Protein AF-A0A7S2F030-F1 (afdb_monomer_lite)

pLDDT: mean 85.19, std 13.76, range [30.67, 96.44]

Organism: NCBI:txid327968

Secondary structure (DSSP, 8-state):
------EEEE-TTS-EEEE---EEE--S--EEEEE-SSS-EEEEESHHHHHHHHHHHTSPTTSEEEEHHHHHHHHTSGGGTT--EEE---EEETTTEEE-EEEE-HHHHHHT-

Foldseek 3Di:
DLQDDFDWDQDPVRDTDTDWAEFFAFDDDWDWDWDDDPDTDIDIDDPRVVRRVVQRVPTDTQKYKYFVVVVVVLVVDPNVPQWDWAWPVFDQDVPPGTGTMTITHSVSSVVRD

InterPro domains:
  IPR001054 Adenylyl cyclase class-3/4/guanylyl cyclase [PF00211] (12-104)
  IPR001054 Adenylyl cyclase class-3/4/guanylyl cyclase [PS50125] (19-56)
  IPR001054 Adenylyl cyclase class-3/4/guanylyl cyclase [cd07302] (1-104)
  IPR018297 Adenylyl cyclase class-4/guanylyl cyclase, conserved site [PS00452] (33-56)
  IPR029787 Nucleotide cyclase [G3DSA:3.30.70.1230] (2-107)
  IPR029787 Nucleotide cyclase [SSF55073] (15-106)
  IPR050401 Cyclic nucleotide synthase [PTHR11920] (18-106)

Sequence (113 aa):
IRAAVGVQAVAKDGSTINIQIRAGMSLGQIMSGIVGKKMPRYCMFGDTVNTGSRMESTGTPGMIHATDAIRRACLDSQTGKGFVFQDTGGMQIKGKGLMSTFLVDPQQVLASA

Structure (mmCIF, N/CA/C/O backbone):
data_AF-A0A7S2F030-F1
#
_entry.id   AF-A0A7S2F030-F1
#
loop_
_atom_site.group_PDB
_atom_site.id
_atom_site.type_symbol
_atom_site.label_atom_id
_atom_site.label_alt_id
_atom_site.label_comp_id
_atom_site.label_asym_id
_atom_site.label_entity_id
_atom_site.label_seq_id
_atom_site.pdbx_PDB_ins_code
_atom_site.Cartn_x
_atom_site.Cartn_y
_atom_site.Cartn_z
_atom_site.occupancy
_atom_site.B_iso_or_equiv
_atom_site.auth_seq_id
_atom_site.auth_comp_id
_atom_site.auth_asym_id
_atom_site.auth_atom_id
_atom_site.pdbx_PDB_model_num
ATOM 1 N N . ILE A 1 1 ? -5.660 -4.532 10.846 1.00 33.91 1 ILE A N 1
ATOM 2 C CA . ILE A 1 1 ? -6.379 -3.338 10.338 1.00 33.91 1 ILE A CA 1
ATOM 3 C C . ILE A 1 1 ? -7.730 -3.838 9.841 1.00 33.91 1 ILE A C 1
ATOM 5 O O . ILE A 1 1 ? -7.751 -4.559 8.855 1.00 33.91 1 ILE A O 1
ATOM 9 N N . ARG A 1 2 ? -8.826 -3.594 10.575 1.00 30.67 2 ARG A N 1
ATOM 10 C CA . ARG A 1 2 ? -10.181 -3.914 10.095 1.00 30.67 2 ARG A CA 1
ATOM 11 C C . ARG A 1 2 ? -10.471 -2.945 8.951 1.00 30.67 2 ARG A C 1
ATOM 13 O O . ARG A 1 2 ? -10.551 -1.746 9.197 1.00 30.67 2 ARG A O 1
ATOM 20 N N . ALA A 1 3 ? -10.499 -3.435 7.715 1.00 40.81 3 ALA A N 1
ATOM 21 C CA . ALA A 1 3 ? -10.851 -2.606 6.572 1.00 40.81 3 ALA A CA 1
ATOM 22 C C . ALA A 1 3 ? -12.268 -2.068 6.789 1.00 40.81 3 ALA A C 1
ATOM 24 O O . ALA A 1 3 ? -13.178 -2.806 7.163 1.00 40.81 3 ALA A O 1
ATOM 25 N N . ALA A 1 4 ? -12.383 -0.750 6.696 1.00 43.12 4 ALA A N 1
ATOM 26 C CA . ALA A 1 4 ? -13.523 0.010 7.157 1.00 43.12 4 ALA A CA 1
ATOM 27 C C . ALA A 1 4 ? -14.782 -0.365 6.366 1.00 43.12 4 ALA A C 1
ATOM 29 O O . ALA A 1 4 ? -14.960 0.027 5.215 1.00 43.12 4 ALA A O 1
ATOM 30 N N . VAL A 1 5 ? -15.647 -1.140 7.011 1.00 51.00 5 VAL A N 1
ATOM 31 C CA . VAL A 1 5 ? -17.025 -1.362 6.583 1.00 51.00 5 VAL A CA 1
ATOM 32 C C . VAL A 1 5 ? -17.773 -0.048 6.758 1.00 51.00 5 VAL A C 1
ATOM 34 O O . VAL A 1 5 ? -17.731 0.511 7.850 1.00 51.00 5 VAL A O 1
ATOM 37 N N . GLY A 1 6 ? -18.398 0.430 5.675 1.00 57.25 6 GLY A N 1
ATOM 38 C CA . GLY A 1 6 ? -19.359 1.541 5.622 1.00 57.25 6 GLY A CA 1
ATOM 39 C C . GLY A 1 6 ? -19.264 2.529 6.780 1.00 57.25 6 GLY A C 1
ATOM 40 O O . GLY A 1 6 ? -20.004 2.416 7.755 1.00 57.25 6 GLY A O 1
ATOM 41 N N . VAL A 1 7 ? -18.353 3.497 6.682 1.00 66.81 7 VAL A N 1
ATOM 42 C CA . VAL A 1 7 ? -18.250 4.536 7.707 1.00 66.81 7 VAL A CA 1
ATOM 43 C C . VAL A 1 7 ? -19.424 5.481 7.505 1.00 66.81 7 VAL A C 1
ATOM 45 O O . VAL A 1 7 ? -19.543 6.107 6.459 1.00 66.81 7 VAL A O 1
ATOM 48 N N . GLN A 1 8 ? -20.309 5.587 8.488 1.00 72.50 8 GLN A N 1
ATOM 49 C CA . GLN A 1 8 ? -21.373 6.582 8.455 1.00 72.50 8 GLN A CA 1
ATOM 50 C C . GLN A 1 8 ? -20.871 7.859 9.120 1.00 72.50 8 GLN A C 1
ATOM 52 O O . GLN A 1 8 ? -20.471 7.845 10.284 1.00 72.50 8 GLN A O 1
ATOM 57 N N . ALA A 1 9 ? -20.870 8.964 8.379 1.00 74.75 9 ALA A N 1
ATOM 58 C CA . ALA A 1 9 ? -20.689 10.285 8.963 1.00 74.75 9 ALA A CA 1
ATOM 59 C C . ALA A 1 9 ? -22.050 10.933 9.179 1.00 74.75 9 ALA A C 1
ATOM 61 O O . ALA A 1 9 ? -22.912 10.895 8.305 1.00 74.75 9 ALA A O 1
ATOM 62 N N . VAL A 1 10 ? -22.225 11.557 10.338 1.00 80.25 10 VAL A N 1
ATOM 63 C CA . VAL A 1 10 ? -23.387 12.400 10.610 1.00 80.25 10 VAL A CA 1
ATOM 64 C C . VAL A 1 10 ? -23.002 13.828 10.249 1.00 80.25 10 VAL A C 1
ATOM 66 O O . VAL A 1 10 ? -22.072 14.395 10.829 1.00 80.25 10 VAL A O 1
ATOM 69 N N . ALA A 1 11 ? -23.669 14.392 9.249 1.00 79.38 11 ALA A N 1
ATOM 70 C CA . ALA A 1 11 ? -23.496 15.784 8.878 1.00 79.38 11 ALA A CA 1
ATOM 71 C C . ALA A 1 11 ? -24.131 16.705 9.932 1.00 79.38 11 ALA A C 1
ATOM 73 O O . ALA A 1 11 ? -24.957 16.295 10.747 1.00 79.38 11 ALA A O 1
ATOM 74 N N . LYS A 1 12 ? -23.724 17.980 9.937 1.00 78.75 12 LYS A N 1
ATOM 75 C CA . LYS A 1 12 ? -24.183 18.969 10.932 1.00 78.75 12 LYS A CA 1
ATOM 76 C C . LYS A 1 12 ? -25.698 19.214 10.906 1.00 78.75 12 LYS A C 1
ATOM 78 O O . LYS A 1 12 ? -26.233 19.731 11.878 1.00 78.75 12 LYS A O 1
ATOM 83 N N . ASP A 1 13 ? -26.361 18.857 9.813 1.00 86.62 13 ASP A N 1
ATOM 84 C CA . ASP A 1 13 ? -27.811 18.928 9.618 1.00 86.62 13 ASP A CA 1
ATOM 85 C C . ASP A 1 13 ? -28.558 17.671 10.113 1.00 86.62 13 ASP A C 1
ATOM 87 O O . ASP A 1 13 ? -29.777 17.595 9.992 1.00 86.62 13 ASP A O 1
ATOM 91 N N . GLY A 1 14 ? -27.846 16.691 10.680 1.00 82.88 14 GLY A N 1
ATOM 92 C CA . GLY A 1 14 ? -28.408 15.427 11.158 1.00 82.88 14 GLY A CA 1
ATOM 93 C C . GLY A 1 14 ? -28.550 14.352 10.078 1.00 82.88 14 GLY A C 1
ATOM 94 O O . GLY A 1 14 ? -28.982 13.244 10.391 1.00 82.88 14 GLY A O 1
ATOM 95 N N . SER A 1 15 ? -28.168 14.632 8.826 1.00 86.19 15 SER A N 1
ATOM 96 C CA . SER A 1 15 ? -28.204 13.635 7.753 1.00 86.19 15 SER A CA 1
ATOM 97 C C . SER A 1 15 ? -27.060 12.622 7.881 1.00 86.19 15 SER A C 1
ATOM 99 O O . SER A 1 15 ? -25.935 12.951 8.266 1.00 86.19 15 SER A O 1
ATOM 101 N N . THR A 1 16 ? -27.348 11.353 7.582 1.00 85.25 16 THR A N 1
ATOM 102 C CA . THR A 1 16 ? -26.348 10.277 7.591 1.00 85.25 16 THR A CA 1
ATOM 103 C C . THR A 1 16 ? -25.768 10.089 6.194 1.00 85.25 16 THR A C 1
ATOM 105 O O . THR A 1 16 ? -26.492 9.807 5.241 1.00 85.25 16 THR A O 1
ATOM 108 N N . ILE A 1 17 ? -24.449 10.216 6.074 1.00 85.88 17 ILE A N 1
ATOM 109 C CA . ILE A 1 17 ? -23.701 10.054 4.829 1.00 85.88 17 ILE A CA 1
ATOM 110 C C . ILE A 1 17 ? -22.931 8.739 4.887 1.00 85.88 17 ILE A C 1
ATOM 112 O O . ILE A 1 17 ? -22.117 8.522 5.785 1.00 85.88 17 ILE A O 1
ATOM 116 N N . ASN A 1 18 ? -23.149 7.885 3.889 1.00 82.12 18 ASN A N 1
ATOM 117 C CA . ASN A 1 18 ? -22.353 6.679 3.701 1.00 82.12 18 ASN A CA 1
ATOM 118 C C . ASN A 1 18 ? -21.002 7.039 3.075 1.00 82.12 18 ASN A C 1
ATOM 120 O O . ASN A 1 18 ? -20.931 7.471 1.926 1.00 82.12 18 ASN A O 1
ATOM 124 N N . ILE A 1 19 ? -19.925 6.832 3.826 1.00 84.00 19 ILE A N 1
ATOM 125 C CA . ILE A 1 19 ? -18.551 6.993 3.363 1.00 84.00 19 ILE A CA 1
ATOM 126 C C . ILE A 1 19 ? -18.014 5.626 2.960 1.00 84.00 19 ILE A C 1
ATOM 128 O O . ILE A 1 19 ? -17.986 4.673 3.745 1.00 84.00 19 ILE A O 1
ATOM 132 N N . GLN A 1 20 ? -17.529 5.559 1.726 1.00 84.62 20 GLN A N 1
ATOM 133 C CA . GLN A 1 20 ? -16.788 4.416 1.219 1.00 84.62 20 GLN A CA 1
ATOM 134 C C . GLN A 1 20 ? -15.298 4.737 1.195 1.00 84.62 20 GLN A C 1
ATOM 136 O O . GLN A 1 20 ? -14.880 5.803 0.742 1.00 84.62 20 GLN A O 1
ATOM 141 N N . ILE A 1 21 ? -14.496 3.792 1.674 1.00 87.00 21 ILE A N 1
ATOM 142 C CA . ILE A 1 21 ? -13.037 3.871 1.648 1.00 87.00 21 ILE A CA 1
ATOM 143 C C . ILE A 1 21 ? -12.540 2.854 0.627 1.00 87.00 21 ILE A C 1
ATOM 145 O O . ILE A 1 21 ? -13.037 1.733 0.567 1.00 87.00 21 ILE A O 1
ATOM 149 N N . ARG A 1 22 ? -11.560 3.251 -0.180 1.00 90.12 22 ARG A N 1
ATOM 150 C CA . ARG A 1 22 ? -10.774 2.345 -1.023 1.00 90.12 22 ARG A CA 1
ATOM 151 C C . ARG A 1 22 ? -9.381 2.211 -0.423 1.00 90.12 22 ARG A C 1
ATOM 153 O O . ARG A 1 22 ? -8.875 3.165 0.169 1.00 90.12 22 ARG A O 1
ATOM 160 N N . ALA A 1 23 ? -8.772 1.044 -0.565 1.00 92.69 23 ALA A N 1
ATOM 161 C CA . ALA A 1 23 ? -7.428 0.794 -0.061 1.00 92.69 23 ALA A CA 1
ATOM 162 C C . ALA A 1 23 ? -6.594 0.033 -1.091 1.00 92.69 23 ALA A C 1
ATOM 164 O O . ALA A 1 23 ? -7.096 -0.860 -1.767 1.00 92.69 23 ALA A O 1
ATOM 165 N N . GLY A 1 24 ? -5.309 0.372 -1.180 1.00 94.62 24 GLY A N 1
ATOM 166 C CA . GLY A 1 24 ? -4.329 -0.308 -2.021 1.00 94.62 24 GLY A CA 1
ATOM 167 C C . GLY A 1 24 ? -3.229 -0.938 -1.182 1.00 94.62 24 GLY A C 1
ATOM 168 O O . GLY A 1 24 ? -2.728 -0.315 -0.246 1.00 94.62 24 GLY A O 1
ATOM 169 N N . MET A 1 25 ? -2.836 -2.165 -1.512 1.00 94.50 25 MET A N 1
ATOM 170 C CA . MET A 1 25 ? -1.818 -2.915 -0.784 1.00 94.50 25 MET A CA 1
ATOM 171 C C . MET A 1 25 ? -0.759 -3.483 -1.724 1.00 94.50 25 MET A C 1
ATOM 173 O O . MET A 1 25 ? -1.053 -4.092 -2.751 1.00 94.50 25 MET A O 1
ATOM 177 N N . SER A 1 26 ? 0.499 -3.339 -1.321 1.00 94.56 26 SER A N 1
ATOM 178 C CA . SER A 1 26 ? 1.658 -3.902 -2.011 1.00 94.56 26 SER A CA 1
ATOM 179 C C . SER A 1 26 ? 2.715 -4.319 -0.998 1.00 94.56 26 SER A C 1
ATOM 181 O O . SER A 1 26 ? 2.920 -3.616 -0.009 1.00 94.56 26 SER A O 1
ATOM 183 N N . LEU A 1 27 ? 3.422 -5.412 -1.274 1.00 94.56 27 LEU A N 1
ATOM 184 C CA . LEU A 1 27 ? 4.509 -5.918 -0.439 1.00 94.56 27 LEU A CA 1
ATOM 185 C C . LEU A 1 27 ? 5.831 -5.880 -1.206 1.00 94.56 27 LEU A C 1
ATOM 187 O O . LEU A 1 27 ? 5.874 -6.260 -2.375 1.00 94.56 27 LEU A O 1
ATOM 191 N N . GLY A 1 28 ? 6.897 -5.444 -0.538 1.00 93.56 28 GLY A N 1
ATOM 192 C CA . GLY A 1 28 ? 8.233 -5.360 -1.115 1.00 93.56 28 GLY A CA 1
ATOM 193 C C . GLY A 1 28 ? 9.183 -4.524 -0.262 1.00 93.56 28 GLY A C 1
ATOM 194 O O . GLY A 1 28 ? 8.812 -4.013 0.795 1.00 93.56 28 GLY A O 1
ATOM 195 N N . GLN A 1 29 ? 10.421 -4.388 -0.731 1.00 94.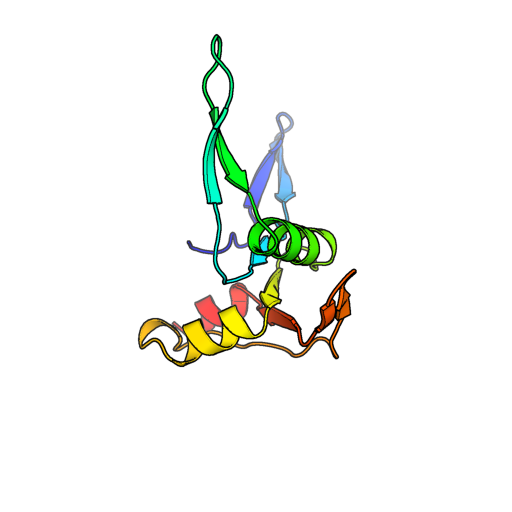62 29 GLN A N 1
ATOM 196 C CA . GLN A 1 29 ? 11.449 -3.593 -0.060 1.00 94.62 29 GLN A CA 1
ATOM 197 C C . GLN A 1 29 ? 11.141 -2.094 -0.174 1.00 94.62 29 GLN A C 1
ATOM 199 O O . GLN A 1 29 ? 10.584 -1.632 -1.178 1.00 94.62 29 GLN A O 1
ATOM 204 N N . ILE A 1 30 ? 11.509 -1.336 0.858 1.00 96.44 30 ILE A N 1
ATOM 205 C CA . ILE A 1 30 ? 11.374 0.121 0.912 1.00 96.44 30 ILE A CA 1
ATOM 206 C C . ILE A 1 30 ? 12.609 0.744 1.557 1.00 96.44 30 ILE A C 1
ATOM 208 O O . ILE A 1 30 ? 13.288 0.113 2.365 1.00 96.44 30 ILE A O 1
ATOM 212 N N . MET A 1 31 ? 12.850 2.008 1.232 1.00 95.25 31 MET A N 1
ATOM 213 C CA . MET A 1 31 ? 13.766 2.879 1.959 1.00 95.25 31 MET A CA 1
ATOM 214 C C . MET A 1 31 ? 12.950 3.798 2.860 1.00 95.25 31 MET A C 1
ATOM 216 O O . MET A 1 31 ? 11.889 4.271 2.461 1.00 95.25 31 MET A O 1
ATOM 220 N N . SER A 1 32 ? 13.430 4.076 4.067 1.00 95.12 32 SER A N 1
ATOM 221 C CA . SER A 1 32 ? 12.725 4.945 5.008 1.00 95.12 32 SER A CA 1
ATOM 222 C C . SER A 1 32 ? 13.682 5.908 5.699 1.00 95.12 32 SER A C 1
ATOM 224 O O . SER A 1 32 ? 14.845 5.569 5.916 1.00 95.12 32 SER A O 1
ATOM 226 N N . GLY A 1 33 ? 13.213 7.108 6.038 1.00 95.56 33 GLY A N 1
ATOM 227 C CA . GLY A 1 33 ? 14.047 8.129 6.670 1.00 95.56 33 GLY A CA 1
ATOM 228 C C . GLY A 1 33 ? 13.290 9.386 7.085 1.00 95.56 33 GLY A C 1
ATOM 229 O O . GLY A 1 33 ? 12.096 9.531 6.834 1.00 95.56 33 GLY A O 1
ATOM 230 N N . ILE A 1 34 ? 14.000 10.308 7.736 1.00 96.44 34 ILE A N 1
ATOM 231 C CA . ILE A 1 34 ? 13.463 11.610 8.145 1.00 96.44 34 ILE A CA 1
ATOM 232 C C . ILE A 1 34 ? 13.763 12.647 7.062 1.00 96.44 34 ILE A C 1
ATOM 234 O O . ILE A 1 34 ? 14.908 12.809 6.645 1.00 96.44 34 ILE A O 1
ATOM 238 N N . VAL A 1 35 ? 12.737 13.382 6.641 1.00 93.50 35 VAL A N 1
ATOM 239 C CA . VAL A 1 35 ? 12.827 14.427 5.620 1.00 93.50 35 VAL A CA 1
ATOM 240 C C . VAL A 1 35 ? 12.527 15.791 6.231 1.00 93.50 35 VAL A C 1
ATOM 242 O O . VAL A 1 35 ? 11.485 15.989 6.856 1.00 93.50 35 VAL A O 1
ATOM 245 N N . GLY A 1 36 ? 13.416 16.754 5.979 1.00 92.12 36 GLY A N 1
ATOM 246 C CA . GLY A 1 36 ? 13.275 18.147 6.402 1.00 92.12 36 GLY A CA 1
ATOM 247 C C . GLY A 1 36 ? 13.951 18.456 7.742 1.00 92.12 36 GLY A C 1
ATOM 248 O O . GLY A 1 36 ? 13.919 17.661 8.673 1.00 92.12 36 GLY A O 1
ATOM 249 N N . LYS A 1 37 ? 14.564 19.645 7.839 1.00 90.50 37 LYS A N 1
ATOM 250 C CA . LYS A 1 37 ? 15.295 20.095 9.040 1.00 90.50 37 LYS A CA 1
ATOM 251 C C . LYS A 1 37 ? 14.408 20.826 10.056 1.00 90.50 37 LYS A C 1
ATOM 253 O O . LYS A 1 37 ? 14.573 20.643 11.252 1.00 90.50 37 LYS A O 1
ATOM 258 N N . LYS A 1 38 ? 13.479 21.668 9.584 1.00 92.38 38 LYS A N 1
ATOM 259 C CA . LYS A 1 38 ? 12.600 22.492 10.442 1.00 92.38 38 LYS A CA 1
ATOM 260 C C . LYS A 1 38 ? 11.318 21.765 10.862 1.00 92.38 38 LYS A C 1
ATOM 262 O O . LYS A 1 38 ? 10.827 21.983 11.959 1.00 92.38 38 LYS A O 1
ATOM 267 N N . MET A 1 39 ? 10.784 20.914 9.988 1.00 91.31 39 MET A N 1
ATOM 268 C CA . MET A 1 39 ? 9.626 20.058 10.259 1.00 91.31 39 MET A CA 1
ATOM 269 C C . MET A 1 39 ? 9.948 18.638 9.783 1.00 91.31 39 MET A C 1
ATOM 271 O O . MET A 1 39 ? 9.618 18.299 8.642 1.00 91.31 39 MET A O 1
ATOM 275 N N . PRO A 1 40 ? 10.666 17.849 10.601 1.00 92.06 40 PRO A N 1
ATOM 276 C CA . PRO A 1 40 ? 11.050 16.494 10.237 1.00 92.06 40 PRO A CA 1
ATOM 277 C C . PRO A 1 40 ? 9.807 15.616 10.073 1.00 92.06 40 PRO A C 1
ATOM 279 O O . PRO A 1 40 ? 8.971 15.528 10.970 1.00 92.06 40 PRO A O 1
ATOM 282 N N . ARG A 1 41 ? 9.686 14.957 8.920 1.00 96.06 41 ARG A N 1
ATOM 283 C CA . ARG A 1 41 ? 8.644 13.962 8.640 1.00 96.06 41 ARG A CA 1
ATOM 284 C C . ARG A 1 41 ? 9.288 12.619 8.352 1.00 96.06 41 ARG A C 1
ATOM 286 O O . ARG A 1 41 ? 10.219 12.550 7.556 1.00 96.06 41 ARG A O 1
ATOM 293 N N . TYR A 1 42 ? 8.791 11.563 8.985 1.00 96.25 42 TYR A N 1
ATOM 294 C CA . TYR A 1 42 ? 9.191 10.205 8.639 1.00 96.25 42 TYR A CA 1
ATOM 295 C C . TYR A 1 42 ? 8.513 9.809 7.327 1.00 96.25 42 TYR A C 1
ATOM 297 O O . TYR A 1 42 ? 7.287 9.865 7.215 1.00 96.25 42 TYR A O 1
ATOM 305 N N . CYS A 1 43 ? 9.306 9.458 6.322 1.00 93.88 43 CYS A N 1
ATOM 306 C CA . CYS A 1 43 ? 8.833 9.165 4.979 1.00 93.88 43 CYS A CA 1
ATOM 307 C C . CYS A 1 43 ? 9.368 7.818 4.504 1.00 93.88 43 CYS A C 1
ATOM 309 O O . CYS A 1 43 ? 10.535 7.491 4.715 1.00 93.88 43 CYS A O 1
ATOM 311 N N . MET A 1 44 ? 8.507 7.079 3.808 1.00 94.38 44 MET A N 1
ATOM 312 C CA . MET A 1 44 ? 8.844 5.839 3.120 1.00 94.38 44 MET A CA 1
ATOM 313 C C . MET A 1 44 ? 8.917 6.105 1.617 1.00 94.38 44 MET A C 1
ATOM 315 O O . MET A 1 44 ? 8.045 6.765 1.053 1.00 94.38 44 MET A O 1
ATOM 319 N N . PHE A 1 45 ? 9.945 5.570 0.972 1.00 92.69 45 PHE A N 1
ATOM 320 C CA . PHE A 1 45 ? 10.222 5.719 -0.449 1.00 92.69 45 PHE A CA 1
ATOM 321 C C . PHE A 1 45 ? 10.503 4.362 -1.085 1.00 92.69 45 PHE A C 1
ATOM 323 O O . PHE A 1 45 ? 11.009 3.438 -0.446 1.00 92.69 45 PHE A O 1
ATOM 330 N N . GLY A 1 46 ? 10.206 4.255 -2.374 1.00 93.38 46 GLY A N 1
ATOM 331 C CA . GLY A 1 46 ? 10.520 3.075 -3.163 1.00 93.38 46 GLY A CA 1
ATOM 332 C C . GLY A 1 46 ? 9.420 2.705 -4.141 1.00 93.38 46 GLY A C 1
ATOM 333 O O . GLY A 1 46 ? 8.324 3.261 -4.161 1.00 93.38 46 GLY A O 1
ATOM 334 N N . ASP A 1 47 ? 9.728 1.719 -4.963 1.00 93.12 47 ASP A N 1
ATOM 335 C CA . ASP A 1 47 ? 8.799 1.202 -5.955 1.00 93.12 47 ASP A CA 1
ATOM 336 C C . ASP A 1 47 ? 7.575 0.510 -5.314 1.00 93.12 47 ASP A C 1
ATOM 338 O O . ASP A 1 47 ? 6.458 0.620 -5.826 1.00 93.12 47 ASP A O 1
ATOM 342 N N . THR A 1 48 ? 7.741 -0.103 -4.137 1.00 94.31 48 THR A N 1
ATOM 343 C CA . THR A 1 48 ? 6.636 -0.695 -3.368 1.00 94.31 48 THR A CA 1
ATOM 344 C C . THR A 1 48 ? 5.581 0.353 -3.005 1.00 94.31 48 THR A C 1
ATOM 346 O O . THR A 1 48 ? 4.417 0.159 -3.333 1.00 94.31 48 THR A O 1
ATOM 349 N N . VAL A 1 49 ? 5.955 1.503 -2.425 1.00 94.12 49 VAL A N 1
ATOM 350 C CA . VAL A 1 49 ? 4.977 2.560 -2.077 1.00 94.12 49 VAL A CA 1
ATOM 351 C C . VAL A 1 49 ? 4.293 3.150 -3.311 1.00 94.12 49 VAL A C 1
ATOM 353 O O . VAL A 1 49 ? 3.087 3.387 -3.283 1.00 94.12 49 VAL A O 1
ATOM 356 N N . ASN A 1 50 ? 5.018 3.301 -4.423 1.00 92.69 50 ASN A N 1
ATOM 357 C CA . ASN A 1 50 ? 4.418 3.724 -5.689 1.00 92.69 50 ASN A CA 1
ATOM 358 C C . ASN A 1 50 ? 3.411 2.690 -6.206 1.00 92.69 50 ASN A C 1
ATOM 360 O O . ASN A 1 50 ? 2.329 3.058 -6.651 1.00 92.69 50 ASN A O 1
ATOM 364 N N . THR A 1 51 ? 3.737 1.400 -6.117 1.00 93.62 51 THR A N 1
ATOM 365 C CA . THR A 1 51 ? 2.840 0.310 -6.519 1.00 93.62 51 THR A CA 1
ATOM 366 C C . THR A 1 51 ? 1.590 0.282 -5.643 1.00 93.62 51 THR A C 1
ATOM 368 O O . THR A 1 51 ? 0.489 0.226 -6.177 1.00 93.62 51 THR A O 1
ATOM 371 N N . GLY A 1 52 ? 1.732 0.394 -4.320 1.00 94.31 52 GLY A N 1
ATOM 372 C CA . GLY A 1 52 ? 0.601 0.465 -3.392 1.00 94.31 52 GLY A CA 1
ATOM 373 C C . GLY A 1 52 ? -0.304 1.668 -3.658 1.00 94.31 52 GLY A C 1
ATOM 374 O O . GLY A 1 52 ? -1.522 1.519 -3.695 1.00 94.31 52 GLY A O 1
ATOM 375 N N . SER A 1 53 ? 0.283 2.835 -3.947 1.00 93.69 53 SER A N 1
ATOM 376 C CA . SER A 1 53 ? -0.473 4.017 -4.377 1.00 93.69 53 SER A CA 1
ATOM 377 C C . SER A 1 53 ? -1.224 3.773 -5.687 1.00 93.69 53 SER A C 1
ATOM 379 O O . SER A 1 53 ? -2.368 4.201 -5.815 1.00 93.69 53 SER A O 1
ATOM 381 N N . ARG A 1 54 ? -0.636 3.039 -6.645 1.00 92.88 54 ARG A N 1
ATOM 382 C CA . ARG A 1 54 ? -1.357 2.643 -7.863 1.00 92.88 54 ARG A CA 1
ATOM 383 C C . ARG A 1 54 ? -2.551 1.763 -7.533 1.00 92.88 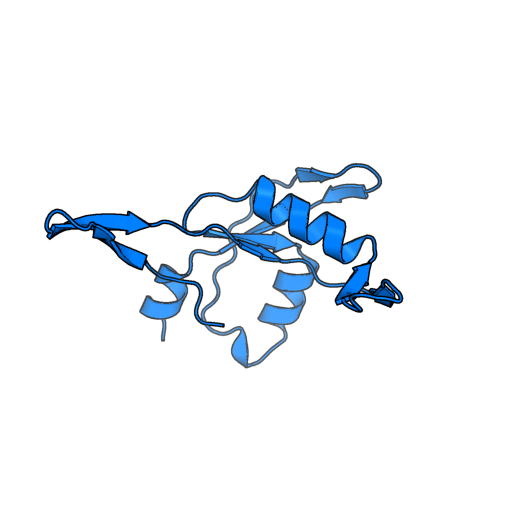54 ARG A C 1
ATOM 385 O O . ARG A 1 54 ? -3.640 2.126 -7.955 1.00 92.88 54 ARG A O 1
ATOM 392 N N . MET A 1 55 ? -2.362 0.716 -6.728 1.00 94.62 55 MET A N 1
ATOM 393 C CA . MET A 1 55 ? -3.450 -0.175 -6.308 1.00 94.62 55 MET A CA 1
ATOM 394 C C . MET A 1 55 ? -4.588 0.599 -5.622 1.00 94.62 55 MET A C 1
ATOM 396 O O . MET A 1 55 ? -5.752 0.317 -5.868 1.00 94.62 55 MET A O 1
ATOM 400 N N . GLU A 1 56 ? -4.282 1.614 -4.808 1.00 94.81 56 GLU A N 1
ATOM 401 C CA . GLU A 1 56 ? -5.313 2.453 -4.177 1.00 94.81 56 GLU A CA 1
ATOM 402 C C . GLU A 1 56 ? -6.044 3.319 -5.208 1.00 94.81 56 GLU A C 1
ATOM 404 O O . GLU A 1 56 ? -7.272 3.364 -5.209 1.00 94.81 56 GLU A O 1
ATOM 409 N N . SER A 1 57 ? -5.302 3.966 -6.111 1.00 92.50 57 SER A N 1
ATOM 410 C CA . SER A 1 57 ? -5.870 4.869 -7.120 1.00 92.50 57 SER A CA 1
ATOM 411 C C . SER A 1 57 ? -6.746 4.165 -8.160 1.00 92.50 57 SER A C 1
ATOM 413 O O . SER A 1 57 ? -7.662 4.777 -8.704 1.00 92.50 57 SER A O 1
ATOM 415 N N . THR A 1 58 ? -6.469 2.891 -8.438 1.00 91.81 58 THR A N 1
ATOM 416 C CA . THR A 1 58 ? -7.214 2.053 -9.389 1.00 91.81 58 THR A CA 1
ATOM 417 C C . THR A 1 58 ? -8.225 1.132 -8.711 1.00 91.81 58 THR A C 1
ATOM 419 O O . THR A 1 58 ? -8.894 0.362 -9.395 1.00 91.81 58 THR A O 1
ATOM 422 N N . GLY A 1 59 ? -8.299 1.164 -7.381 1.00 89.00 59 GLY A N 1
ATOM 423 C CA . GLY A 1 59 ? -9.159 0.290 -6.599 1.00 89.00 59 GLY A CA 1
ATOM 424 C C . GLY A 1 59 ? -10.618 0.740 -6.602 1.00 89.00 59 GLY A C 1
ATOM 425 O O . GLY A 1 59 ? -10.936 1.928 -6.699 1.00 89.00 59 GLY A O 1
ATOM 426 N N . THR A 1 60 ? -11.519 -0.223 -6.439 1.00 90.81 60 THR A N 1
ATOM 427 C CA . THR A 1 60 ? -12.959 0.031 -6.332 1.00 90.81 60 THR A CA 1
ATOM 428 C C . THR A 1 60 ? -13.320 0.535 -4.923 1.00 90.81 60 THR A C 1
ATOM 430 O O . THR A 1 60 ? -12.801 0.006 -3.935 1.00 90.81 60 THR A O 1
ATOM 433 N N . PRO A 1 61 ? -14.211 1.539 -4.782 1.00 90.25 61 PRO A N 1
ATOM 434 C CA . PRO A 1 61 ? -14.718 1.975 -3.480 1.00 90.25 61 PRO A CA 1
ATOM 435 C C . PRO A 1 61 ? -15.276 0.815 -2.648 1.00 90.25 61 PRO A C 1
ATOM 437 O O . PRO A 1 61 ? -16.040 -0.005 -3.148 1.00 90.25 61 PRO A O 1
ATOM 440 N N . GLY A 1 62 ? -14.899 0.746 -1.370 1.00 88.81 62 GLY A N 1
ATOM 441 C CA . GLY A 1 62 ? -15.305 -0.328 -0.459 1.00 88.81 62 GLY A CA 1
ATOM 442 C C . GLY A 1 62 ? -14.466 -1.604 -0.561 1.00 88.81 62 GLY A C 1
ATOM 443 O O . GLY A 1 62 ? -14.639 -2.493 0.267 1.00 88.81 62 GLY A O 1
ATOM 444 N N . MET A 1 63 ? -13.541 -1.692 -1.521 1.00 90.75 63 MET A N 1
ATOM 445 C CA . MET A 1 63 ? -12.680 -2.856 -1.720 1.00 90.75 63 MET A CA 1
ATOM 446 C C . MET A 1 63 ? -11.212 -2.547 -1.427 1.00 90.75 63 MET A C 1
ATOM 448 O O . MET A 1 63 ? -10.761 -1.395 -1.433 1.00 90.75 63 MET A O 1
ATOM 452 N N . ILE A 1 64 ? -10.455 -3.614 -1.181 1.00 92.88 64 ILE A N 1
ATOM 453 C CA . ILE A 1 64 ? -9.000 -3.570 -1.071 1.00 92.88 64 ILE A CA 1
ATOM 454 C C . ILE A 1 64 ? -8.411 -4.133 -2.359 1.00 92.88 64 ILE A C 1
ATOM 456 O O . ILE A 1 64 ? -8.675 -5.279 -2.714 1.00 92.88 64 ILE A O 1
ATOM 460 N N . HIS A 1 65 ? -7.577 -3.353 -3.036 1.00 95.06 65 HIS A N 1
ATOM 461 C CA . HIS A 1 65 ? -6.826 -3.796 -4.205 1.00 95.06 65 HIS A CA 1
ATOM 462 C C . HIS A 1 65 ? -5.416 -4.195 -3.782 1.00 95.06 65 HIS A C 1
ATOM 464 O O . HIS A 1 65 ? -4.677 -3.397 -3.208 1.00 95.06 65 HIS A O 1
ATOM 470 N N . ALA A 1 66 ? -5.035 -5.437 -4.038 1.00 94.88 66 ALA A N 1
ATOM 471 C CA . ALA A 1 66 ? -3.784 -6.019 -3.585 1.00 94.88 66 ALA A CA 1
ATOM 472 C C . ALA A 1 66 ? -2.952 -6.582 -4.744 1.00 94.88 66 ALA A C 1
ATOM 474 O O . ALA A 1 66 ? -3.481 -7.106 -5.727 1.00 94.88 66 ALA A O 1
ATOM 475 N N . THR A 1 67 ? -1.628 -6.524 -4.604 1.00 95.44 67 THR A N 1
ATOM 476 C CA . THR A 1 67 ? -0.708 -7.240 -5.496 1.00 95.44 67 THR A CA 1
ATOM 477 C C . THR A 1 67 ? -0.643 -8.732 -5.160 1.00 95.44 67 THR A C 1
ATOM 479 O O . THR A 1 67 ? -0.955 -9.154 -4.044 1.00 95.44 67 THR A O 1
ATOM 482 N N . ASP A 1 68 ? -0.156 -9.549 -6.097 1.00 94.25 68 ASP A N 1
ATOM 483 C CA . ASP A 1 68 ? 0.029 -10.989 -5.863 1.00 94.25 68 ASP A CA 1
ATOM 484 C C . ASP A 1 68 ? 0.962 -11.309 -4.681 1.00 94.25 68 ASP A C 1
ATOM 486 O O . ASP A 1 68 ? 0.746 -12.280 -3.960 1.00 94.25 68 ASP A O 1
ATOM 490 N N . ALA A 1 69 ? 1.958 -10.459 -4.413 1.00 93.56 69 ALA A N 1
ATOM 491 C CA . ALA A 1 69 ? 2.838 -10.622 -3.256 1.00 93.56 69 ALA A CA 1
ATOM 492 C C . AL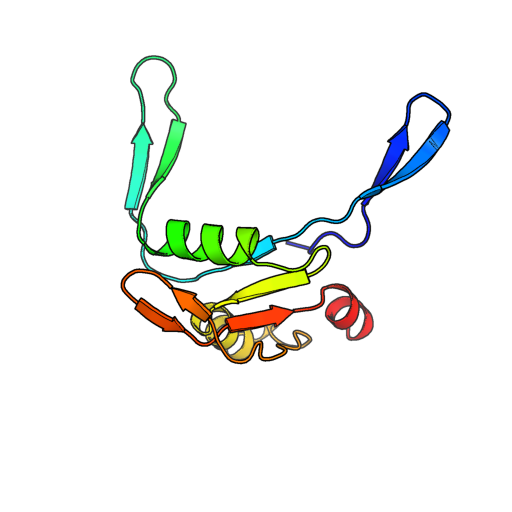A A 1 69 ? 2.069 -10.550 -1.922 1.00 93.56 69 ALA A C 1
ATOM 494 O O . ALA A 1 69 ? 2.348 -11.328 -1.012 1.00 93.56 69 ALA A O 1
ATOM 495 N N . ILE A 1 70 ? 1.075 -9.657 -1.820 1.00 93.31 70 ILE A N 1
ATOM 496 C CA . ILE A 1 70 ? 0.194 -9.568 -0.646 1.00 93.31 70 ILE A CA 1
ATOM 497 C C . ILE A 1 70 ? -0.685 -10.810 -0.546 1.00 93.31 70 ILE A C 1
ATOM 499 O O . ILE A 1 70 ? -0.813 -11.369 0.541 1.00 93.31 70 ILE A O 1
ATOM 503 N N . ARG A 1 71 ? -1.258 -11.264 -1.668 1.00 91.94 71 ARG A N 1
ATOM 504 C CA . ARG A 1 71 ? -2.083 -12.476 -1.702 1.00 91.94 71 ARG A CA 1
ATOM 505 C C . ARG A 1 71 ? -1.313 -13.683 -1.170 1.00 91.94 71 ARG A C 1
ATOM 507 O O . ARG A 1 71 ? -1.797 -14.344 -0.260 1.00 91.94 71 ARG A O 1
ATOM 514 N N . ARG A 1 72 ? -0.109 -13.940 -1.694 1.00 91.12 72 ARG A N 1
ATOM 515 C CA . ARG A 1 72 ? 0.744 -15.058 -1.252 1.00 91.12 72 ARG A CA 1
ATOM 516 C C . ARG A 1 72 ? 1.074 -14.956 0.234 1.00 91.12 72 ARG A C 1
ATOM 518 O O . ARG A 1 72 ? 0.759 -15.867 0.984 1.00 91.12 72 ARG A O 1
ATOM 525 N N . ALA A 1 73 ? 1.577 -13.801 0.676 1.00 90.19 73 ALA A N 1
ATOM 526 C CA . ALA A 1 73 ? 1.911 -13.583 2.083 1.00 90.19 73 ALA A CA 1
ATOM 527 C C . ALA A 1 73 ? 0.704 -13.765 3.022 1.00 90.19 73 ALA A C 1
ATOM 529 O O . ALA A 1 73 ? 0.857 -14.231 4.148 1.00 90.19 73 ALA A O 1
ATOM 530 N N . CYS A 1 74 ? -0.498 -13.403 2.567 1.00 87.75 74 CYS A N 1
ATOM 531 C CA . CYS A 1 74 ? -1.721 -13.599 3.330 1.00 87.75 74 CYS A CA 1
ATOM 532 C C . CYS A 1 74 ? -2.095 -15.084 3.411 1.00 87.75 74 CYS A C 1
ATOM 534 O O . CYS A 1 74 ? -2.295 -15.581 4.517 1.00 87.75 74 CYS A O 1
ATOM 536 N N . LEU A 1 75 ? -2.120 -15.791 2.276 1.00 85.19 75 LEU A N 1
ATOM 537 C CA . LEU A 1 75 ? -2.467 -17.215 2.194 1.00 85.19 75 LEU A CA 1
ATOM 538 C C . LEU A 1 75 ? -1.478 -18.120 2.942 1.00 85.19 75 LEU A C 1
ATOM 540 O O . LEU A 1 75 ? -1.899 -19.107 3.540 1.00 85.19 75 LEU A O 1
ATOM 544 N N . ASP A 1 76 ? -0.195 -17.760 2.956 1.00 83.06 76 ASP A N 1
ATOM 545 C CA . ASP A 1 76 ? 0.849 -18.504 3.670 1.00 83.06 76 ASP A CA 1
ATOM 546 C C . ASP A 1 76 ? 0.763 -18.309 5.199 1.00 83.06 76 ASP A C 1
ATOM 548 O O . ASP A 1 76 ? 1.313 -19.093 5.975 1.00 83.06 76 ASP A O 1
ATOM 552 N N . SER A 1 77 ? 0.061 -17.268 5.663 1.00 75.62 77 SER A N 1
ATOM 553 C CA . SER A 1 77 ? -0.115 -16.980 7.089 1.00 75.62 77 SER A CA 1
ATOM 554 C C . SER A 1 77 ? -1.319 -17.725 7.678 1.00 75.62 77 SER A C 1
ATOM 556 O O . SER A 1 77 ? -2.387 -17.791 7.073 1.00 75.62 77 SER A O 1
ATOM 558 N N . GLN A 1 78 ? -1.215 -18.207 8.925 1.00 62.06 78 GLN A N 1
ATOM 559 C CA . GLN A 1 78 ? -2.363 -18.798 9.641 1.00 62.06 78 GLN A CA 1
ATOM 560 C C . GLN A 1 78 ? -3.544 -17.817 9.807 1.00 62.06 78 GLN A C 1
ATOM 562 O O . GLN A 1 78 ? -4.690 -18.244 9.940 1.00 62.06 78 GLN A O 1
ATOM 567 N N . THR A 1 79 ? -3.266 -16.511 9.745 1.00 65.69 79 THR A N 1
ATOM 568 C CA . THR A 1 79 ? -4.224 -15.395 9.746 1.00 65.69 79 THR A CA 1
ATOM 569 C C . THR A 1 79 ? -4.924 -15.153 8.406 1.00 65.69 79 THR A C 1
ATOM 571 O O . THR A 1 79 ? -5.852 -14.354 8.352 1.00 65.69 79 THR A O 1
ATOM 574 N N . GLY A 1 80 ? -4.506 -15.820 7.326 1.00 60.94 80 GLY A N 1
ATOM 575 C CA . GLY A 1 80 ? -5.104 -15.695 5.993 1.00 60.94 80 GLY A CA 1
ATOM 576 C C . GLY A 1 80 ? -6.453 -16.393 5.830 1.00 60.94 80 GLY A C 1
ATOM 577 O O . GLY A 1 80 ? -7.133 -16.193 4.823 1.00 60.94 80 GLY A O 1
ATOM 578 N N . LYS A 1 81 ? -6.852 -17.216 6.808 1.00 64.62 81 LYS A N 1
ATOM 579 C CA . LYS A 1 81 ? -8.132 -17.929 6.801 1.00 64.62 81 LYS A CA 1
ATOM 580 C C . LYS A 1 81 ? -9.276 -16.909 6.823 1.00 64.62 81 LYS A C 1
ATOM 582 O O . LYS A 1 81 ? -9.487 -16.246 7.830 1.00 64.62 81 LYS A O 1
ATOM 587 N N . GLY A 1 82 ? -9.976 -16.778 5.696 1.00 74.25 82 GLY A N 1
ATOM 588 C CA . GLY A 1 82 ? -11.141 -15.898 5.539 1.00 74.25 82 GLY A CA 1
ATOM 589 C C . GLY A 1 82 ? -11.003 -14.827 4.454 1.00 74.25 82 GLY A C 1
ATOM 590 O O . GLY A 1 82 ? -12.010 -14.246 4.062 1.00 74.25 82 GLY A O 1
ATOM 591 N N . PHE A 1 83 ? -9.802 -14.580 3.919 1.00 83.44 83 PHE A N 1
ATOM 592 C CA . PHE A 1 83 ? -9.632 -13.645 2.803 1.00 83.44 83 PHE A CA 1
ATOM 593 C C . PHE A 1 83 ? -9.898 -14.323 1.459 1.00 83.44 83 PHE A C 1
ATOM 595 O O . PHE A 1 83 ? -9.207 -15.268 1.078 1.00 83.44 83 PHE A O 1
ATOM 602 N N . VAL A 1 84 ? -10.871 -13.798 0.714 1.00 87.88 84 VAL A N 1
ATOM 603 C CA . VAL A 1 84 ? -11.157 -14.219 -0.660 1.00 87.88 84 VAL A CA 1
ATOM 604 C C . VAL A 1 84 ? -10.602 -13.175 -1.618 1.00 87.88 84 VAL A C 1
ATOM 606 O O . VAL A 1 84 ? -10.991 -12.009 -1.584 1.00 87.88 84 VAL A O 1
ATOM 609 N N . PHE A 1 85 ? -9.665 -13.607 -2.460 1.00 91.00 85 PHE A N 1
ATOM 610 C CA . PHE A 1 85 ? -9.016 -12.771 -3.464 1.00 91.00 85 PHE A CA 1
ATOM 611 C C . PHE A 1 85 ? -9.655 -13.025 -4.827 1.00 91.00 85 PHE A C 1
ATOM 613 O O . PHE A 1 85 ? -9.541 -14.121 -5.373 1.00 91.00 85 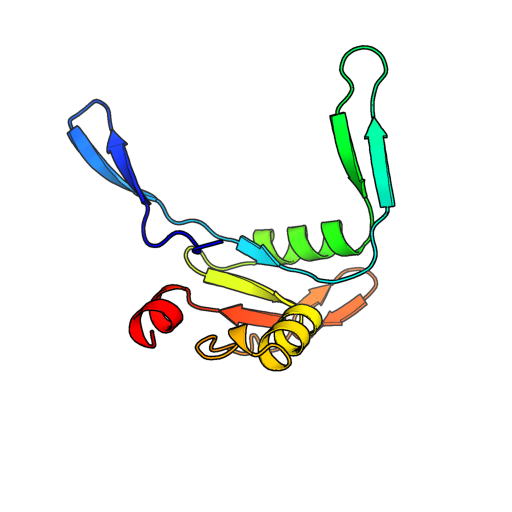PHE A O 1
ATOM 620 N N . GLN A 1 86 ? -10.312 -12.009 -5.372 1.00 93.56 86 GLN A N 1
ATOM 621 C CA . GLN A 1 86 ? -10.912 -12.031 -6.702 1.00 93.56 86 GLN A CA 1
ATOM 622 C C . GLN A 1 86 ? -9.890 -11.526 -7.718 1.00 93.56 86 GLN A C 1
ATOM 624 O O . GLN A 1 86 ? -9.317 -10.452 -7.533 1.00 93.56 86 GLN A O 1
ATOM 629 N N . ASP A 1 87 ? -9.630 -12.299 -8.771 1.00 94.06 87 ASP A N 1
ATOM 630 C CA . ASP A 1 87 ? -8.717 -11.874 -9.833 1.00 94.06 87 ASP A CA 1
ATOM 631 C C . ASP A 1 87 ? -9.330 -10.711 -10.625 1.00 94.06 87 ASP A C 1
ATOM 633 O O . ASP A 1 87 ? -10.526 -10.678 -10.909 1.00 94.06 87 ASP A O 1
ATOM 637 N N . THR A 1 88 ? -8.487 -9.748 -10.974 1.00 92.69 88 THR A N 1
ATOM 638 C CA . THR A 1 88 ? -8.855 -8.569 -11.770 1.00 92.69 88 THR A CA 1
ATOM 639 C C . THR A 1 88 ? -8.550 -8.737 -13.260 1.00 92.69 88 THR A C 1
ATOM 641 O O . THR A 1 88 ? -8.878 -7.854 -14.045 1.00 92.69 88 THR A O 1
ATOM 644 N N . GLY A 1 89 ? -7.893 -9.833 -13.661 1.00 90.06 89 GLY A N 1
ATOM 645 C CA . GLY A 1 89 ? -7.368 -10.029 -15.018 1.00 90.06 89 GLY A CA 1
ATOM 646 C C . GLY A 1 89 ? -6.010 -9.355 -15.254 1.00 90.06 89 GLY A C 1
ATOM 647 O O . GLY A 1 89 ? -5.469 -9.409 -16.357 1.00 90.06 89 GLY A O 1
ATOM 648 N N . GLY A 1 90 ? -5.436 -8.753 -14.210 1.00 88.94 90 GLY A N 1
ATOM 649 C CA . GLY A 1 90 ? -4.146 -8.075 -14.245 1.00 88.94 90 GLY A CA 1
ATOM 650 C C . GLY A 1 90 ? -4.209 -6.627 -14.738 1.00 88.94 90 GLY A C 1
ATOM 651 O O . GLY A 1 90 ? -5.181 -6.168 -15.331 1.00 88.94 90 GLY A O 1
ATOM 652 N N . MET A 1 91 ? -3.141 -5.881 -14.462 1.00 90.38 91 MET A N 1
ATOM 653 C CA . MET A 1 91 ? -3.054 -4.446 -14.716 1.00 90.38 91 MET A CA 1
ATOM 654 C C . MET A 1 91 ? -1.690 -4.052 -15.271 1.00 90.38 91 MET A C 1
ATOM 656 O O . MET A 1 91 ? -0.653 -4.503 -14.788 1.00 90.38 91 MET A O 1
ATOM 660 N N . GLN A 1 92 ? -1.689 -3.157 -16.257 1.00 91.44 92 GLN A N 1
ATOM 661 C CA . GLN A 1 92 ? -0.471 -2.547 -16.787 1.00 91.44 92 GLN A CA 1
ATOM 662 C C . GLN A 1 92 ? 0.100 -1.537 -15.787 1.00 91.44 92 GLN A C 1
ATOM 664 O O . GLN A 1 92 ? -0.494 -0.490 -15.529 1.00 91.44 92 GLN A O 1
ATOM 669 N N . ILE A 1 93 ? 1.288 -1.823 -15.257 1.00 87.62 93 ILE A N 1
ATOM 670 C CA . ILE A 1 93 ? 2.012 -0.934 -14.348 1.00 87.62 93 ILE A CA 1
ATOM 671 C C . ILE A 1 93 ? 3.276 -0.431 -15.040 1.00 87.62 93 ILE A C 1
ATOM 673 O O . ILE A 1 93 ? 4.104 -1.203 -15.535 1.00 87.62 93 ILE A O 1
ATOM 677 N N . LYS A 1 94 ? 3.450 0.895 -15.052 1.00 84.69 94 LYS A N 1
ATOM 678 C CA . LYS A 1 94 ? 4.619 1.547 -15.653 1.00 84.69 94 LYS A CA 1
ATOM 679 C C . LYS A 1 94 ? 5.914 0.976 -15.062 1.00 84.69 94 LYS A C 1
ATOM 681 O O . LYS A 1 94 ? 6.117 1.034 -13.855 1.00 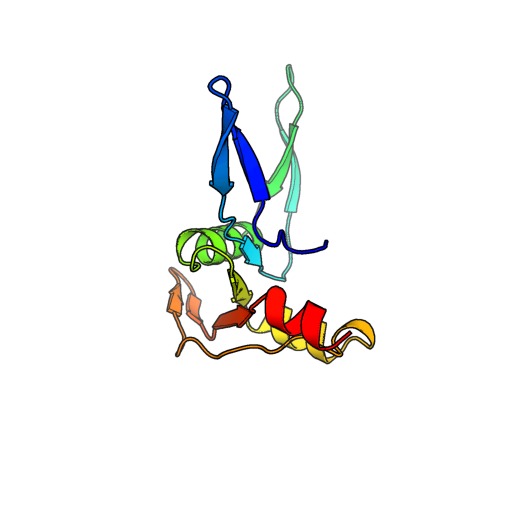84.69 94 LYS A O 1
ATOM 686 N N . GLY A 1 95 ? 6.786 0.460 -15.927 1.00 86.88 95 GLY A N 1
ATOM 687 C CA . GLY A 1 95 ? 8.076 -0.122 -15.540 1.00 86.88 95 GLY A CA 1
ATOM 688 C C . GLY A 1 95 ? 8.022 -1.582 -15.077 1.00 86.88 95 GLY A C 1
ATOM 689 O O . GLY A 1 95 ? 9.079 -2.168 -14.878 1.00 86.88 95 GLY A O 1
ATOM 690 N N . LYS A 1 96 ? 6.830 -2.182 -14.944 1.00 84.94 96 LYS A N 1
ATOM 691 C CA . LYS A 1 96 ? 6.657 -3.593 -14.549 1.00 84.94 96 LYS A CA 1
ATOM 692 C C . LYS A 1 96 ? 5.880 -4.440 -15.557 1.00 84.94 96 LYS A C 1
ATOM 694 O O . LYS A 1 96 ? 5.935 -5.660 -15.477 1.00 84.94 96 LYS A O 1
ATOM 699 N N . GLY A 1 97 ? 5.181 -3.808 -16.499 1.00 91.75 97 GLY A N 1
ATOM 700 C CA . GLY A 1 97 ? 4.332 -4.505 -17.465 1.00 91.75 97 GLY A CA 1
ATOM 701 C C . GLY A 1 97 ? 3.028 -4.980 -16.830 1.00 91.75 97 GLY A C 1
ATOM 702 O O . GLY A 1 97 ? 2.506 -4.332 -15.919 1.00 91.75 97 GLY A O 1
ATOM 703 N N . LEU A 1 98 ? 2.502 -6.102 -17.319 1.00 93.25 98 LEU A N 1
ATOM 704 C CA . LEU A 1 98 ? 1.270 -6.694 -16.811 1.00 93.25 98 LEU A CA 1
ATOM 705 C C . LEU A 1 98 ? 1.526 -7.381 -15.464 1.00 93.25 98 LEU A C 1
ATOM 707 O O . LEU A 1 98 ? 2.264 -8.361 -15.385 1.00 93.25 98 LEU A O 1
ATOM 711 N N . MET A 1 99 ? 0.899 -6.873 -14.409 1.00 93.12 99 MET A N 1
ATOM 712 C CA . MET A 1 99 ? 0.968 -7.437 -13.065 1.00 93.12 99 MET A CA 1
ATOM 713 C C . MET A 1 99 ? -0.372 -8.060 -12.682 1.00 93.12 99 MET A C 1
ATOM 715 O O . MET A 1 99 ? -1.407 -7.415 -12.819 1.00 93.12 99 MET A O 1
ATOM 719 N N . SER A 1 100 ? -0.359 -9.281 -12.146 1.00 95.00 100 SER A N 1
ATOM 720 C CA . SER A 1 100 ? -1.549 -9.890 -11.543 1.00 95.00 100 SER A CA 1
ATOM 721 C C . SER A 1 100 ? -1.934 -9.153 -10.262 1.00 95.00 100 SER A C 1
ATOM 723 O O . SER A 1 100 ? -1.110 -8.966 -9.359 1.00 95.00 100 SER A O 1
ATOM 725 N N . THR A 1 101 ? -3.195 -8.737 -10.185 1.00 94.94 101 THR A N 1
ATOM 726 C CA . THR A 1 101 ? -3.738 -7.996 -9.046 1.00 94.94 101 THR A CA 1
ATOM 727 C C . THR A 1 101 ? -5.080 -8.568 -8.628 1.00 94.94 101 THR A C 1
ATOM 729 O O . THR A 1 101 ? -5.763 -9.213 -9.424 1.00 94.94 101 THR A O 1
ATOM 732 N N . PHE A 1 102 ? -5.457 -8.330 -7.378 1.00 95.19 102 PHE A N 1
ATOM 733 C CA . PHE A 1 102 ? -6.617 -8.960 -6.767 1.00 95.19 102 PHE A CA 1
ATOM 734 C C . PHE A 1 102 ? -7.449 -7.947 -5.995 1.00 95.19 102 PHE A C 1
ATOM 736 O O . PHE A 1 102 ? -6.898 -7.044 -5.365 1.00 95.19 102 PHE A O 1
ATOM 743 N N . LEU A 1 103 ? -8.763 -8.129 -6.007 1.00 94.19 103 LEU A N 1
ATOM 744 C CA . LEU A 1 103 ? -9.690 -7.404 -5.151 1.00 94.19 103 LEU A CA 1
ATOM 745 C C . LEU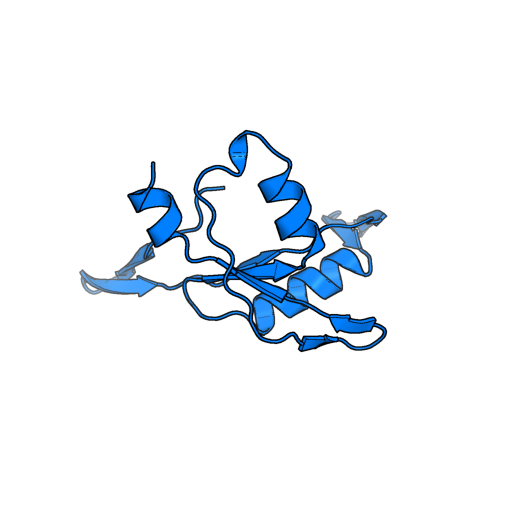 A 1 103 ? -10.107 -8.283 -3.979 1.00 94.19 103 LEU A C 1
ATOM 747 O O . LEU A 1 103 ? -10.323 -9.485 -4.124 1.00 94.19 103 LEU A O 1
ATOM 751 N N . VAL A 1 104 ? -10.215 -7.667 -2.813 1.00 91.94 104 VAL A N 1
ATOM 752 C CA . VAL A 1 104 ? -10.702 -8.302 -1.593 1.00 91.94 104 VAL A CA 1
ATOM 753 C C . VAL A 1 104 ? -11.865 -7.479 -1.078 1.00 91.94 104 VAL A C 1
ATOM 755 O O . VAL A 1 104 ? -11.730 -6.268 -0.879 1.00 91.94 104 VAL A O 1
ATOM 758 N N . ASP A 1 105 ? -12.988 -8.152 -0.845 1.00 90.00 105 ASP A N 1
ATOM 759 C CA . ASP A 1 105 ? -14.148 -7.570 -0.185 1.00 90.00 105 ASP A CA 1
ATOM 760 C C . ASP A 1 105 ? -14.023 -7.754 1.340 1.00 90.00 105 ASP A C 1
ATOM 762 O O . ASP A 1 105 ? -14.080 -8.888 1.833 1.00 90.00 105 ASP A O 1
ATOM 766 N N . PRO A 1 106 ? -13.864 -6.666 2.117 1.00 82.25 106 PRO A N 1
ATOM 767 C CA . PRO A 1 106 ? -13.828 -6.730 3.575 1.00 82.25 106 PRO A CA 1
ATOM 768 C C . PRO A 1 106 ? -15.067 -7.371 4.207 1.00 82.25 106 PRO A C 1
ATOM 770 O O . PRO A 1 106 ? -14.964 -7.961 5.284 1.00 82.25 106 PRO A O 1
ATOM 773 N N . GLN A 1 107 ? -16.237 -7.245 3.576 1.00 78.38 107 GLN A N 1
ATOM 774 C CA . GLN A 1 107 ? -17.500 -7.738 4.125 1.00 78.38 107 GLN A CA 1
ATOM 775 C C . GLN A 1 107 ? -17.550 -9.266 4.122 1.00 78.38 107 GLN A C 1
ATOM 777 O O . GLN A 1 107 ? -18.027 -9.874 5.080 1.00 78.38 107 GLN A O 1
ATOM 782 N N . GLN A 1 108 ? -16.975 -9.893 3.094 1.00 76.94 108 GLN A N 1
ATOM 783 C CA . GLN A 1 108 ? -16.911 -11.348 2.979 1.00 76.94 108 GLN A CA 1
ATOM 784 C C . GLN A 1 108 ? -16.032 -11.980 4.070 1.00 76.94 108 GLN A C 1
ATOM 786 O O . GLN A 1 108 ? -16.344 -13.060 4.575 1.00 76.94 108 GLN A O 1
ATOM 791 N N . VAL A 1 109 ? -14.966 -11.283 4.477 1.00 72.12 109 VAL A N 1
ATOM 792 C CA . VAL A 1 109 ? -14.070 -11.732 5.554 1.00 72.12 109 VAL A CA 1
ATOM 793 C C . VAL A 1 109 ? -14.792 -11.733 6.900 1.00 72.12 109 VAL A C 1
ATOM 795 O O . VAL A 1 109 ? -14.651 -12.675 7.672 1.00 72.12 109 VAL A O 1
ATOM 798 N N . LEU A 1 110 ? -15.591 -10.697 7.176 1.00 69.00 110 LEU A N 1
ATOM 799 C CA . LEU A 1 110 ? -16.356 -10.588 8.422 1.00 69.00 110 LEU A CA 1
ATOM 800 C C . LEU A 1 110 ? -17.503 -11.594 8.504 1.00 69.00 110 LEU A C 1
ATOM 802 O O . LEU A 1 110 ? -17.818 -12.044 9.595 1.00 69.00 110 LEU A O 1
ATOM 806 N N . ALA A 1 111 ? -18.111 -11.952 7.372 1.00 63.44 111 ALA A N 1
ATOM 807 C CA . ALA A 1 111 ? -19.155 -12.973 7.328 1.00 63.44 111 ALA A CA 1
ATOM 808 C C . ALA A 1 111 ? -18.620 -14.402 7.554 1.00 63.44 111 ALA A C 1
ATOM 810 O O . ALA A 1 111 ? -19.397 -15.303 7.852 1.00 63.44 111 ALA A O 1
ATOM 811 N N . SER A 1 112 ? -17.310 -14.612 7.384 1.00 58.72 112 SER A N 1
ATOM 812 C CA . SER A 1 112 ? -16.656 -15.925 7.475 1.00 58.72 112 SER A CA 1
ATOM 813 C C . SER A 1 112 ? -15.912 -16.153 8.803 1.00 58.72 112 SER A C 1
ATOM 815 O O . SER A 1 112 ? -15.260 -17.187 8.952 1.00 58.72 112 SER A O 1
ATOM 817 N N . ALA A 1 113 ? -15.969 -15.187 9.729 1.00 54.88 113 ALA A N 1
ATOM 818 C CA . ALA A 1 113 ? -15.322 -15.200 11.044 1.00 54.88 113 ALA A CA 1
ATOM 819 C C . ALA A 1 113 ? -16.357 -15.341 12.166 1.00 54.88 113 ALA A C 1
ATOM 821 O O . ALA A 1 113 ? -16.032 -16.029 13.160 1.00 54.88 113 ALA A O 1
#

Radius of gyration: 16.79 Å; chains: 1; bounding box: 44×41×29 Å